Protein AF-A0ABD0RR21-F1 (afdb_monomer_lite)

InterPro domains:
  IPR001717 Anion exchange protein [PR00165] (53-60)
  IPR001717 Anion exchange protein [PR00165] (102-112)
  IPR001717 Anion exchange protein [PR00165] (115-124)
  IPR003020 Bicarbonate transporter, eukaryotic [PR01231] (30-42)
  IPR003020 Bicarbonate transporter, eukaryotic [PR01231] (51-63)
  IPR003020 Bicarbonate transporter, eukaryotic [PTHR11453] (2-132)
  IPR011531 Bicarbonate transporter-like, transmembrane domain [PF00955] (2-72)
  IPR011531 Bicarbonate transporter-like, transmembrane domain [PF00955] (96-132)
  IPR018241 Anion exchange, conserved site [PS00220] (46-60)

Organism: Cirrhinus mrigala (NCBI:txid683832)

Sequence (133 aa):
SNEIEFLTGRAWIGIWLVIIVVLTVAFEGSFLVRFVSRFTQEIFSFLISLIFIYETFFKLGKIFMDHPLRGCYGREENDTALPTPTSDGRPPDATQTLNQPNTALLSLVLTAGTFFIAFYLRKFKNSPFFPGR

pLDDT: mean 79.71, std 18.42, range [40.41, 97.31]

Structure (mmCIF, N/CA/C/O backbone):
data_AF-A0ABD0RR21-F1
#
_entry.id   AF-A0ABD0RR21-F1
#
loop_
_atom_site.group_PDB
_atom_site.id
_atom_site.type_symbol
_atom_site.label_atom_id
_atom_site.label_alt_id
_atom_site.label_comp_id
_atom_site.label_asym_id
_atom_site.label_entity_id
_atom_site.label_seq_id
_atom_site.pdbx_PDB_ins_code
_atom_site.Cartn_x
_atom_site.Cartn_y
_atom_site.Cartn_z
_atom_site.occupancy
_atom_site.B_iso_or_equiv
_atom_site.auth_seq_id
_atom_site.auth_comp_id
_atom_site.auth_asym_id
_atom_site.auth_atom_id
_atom_site.pdbx_PDB_model_num
ATOM 1 N N . SER A 1 1 ? 20.927 -26.036 18.174 1.00 47.53 1 SER A N 1
ATOM 2 C CA . SER A 1 1 ? 19.706 -25.974 17.347 1.00 47.53 1 SER A CA 1
ATOM 3 C C . SER A 1 1 ? 18.542 -25.775 18.290 1.00 47.53 1 SER A C 1
ATOM 5 O O . SER A 1 1 ? 18.389 -26.573 19.199 1.00 47.53 1 SER A O 1
ATOM 7 N N . ASN A 1 2 ? 17.774 -24.694 18.162 1.00 64.94 2 ASN A N 1
ATOM 8 C CA . ASN A 1 2 ? 16.534 -24.597 18.932 1.00 64.94 2 ASN A CA 1
ATOM 9 C C . ASN A 1 2 ? 15.531 -25.552 18.269 1.00 64.94 2 ASN A C 1
ATOM 11 O O . ASN A 1 2 ? 15.092 -25.285 17.156 1.00 64.94 2 ASN A O 1
ATOM 15 N N . GLU A 1 3 ? 15.233 -26.682 18.909 1.00 75.69 3 GLU A N 1
ATOM 16 C CA . GLU A 1 3 ? 14.371 -27.774 18.409 1.00 75.69 3 GLU A CA 1
ATOM 17 C C . GLU A 1 3 ? 12.872 -27.435 18.452 1.00 75.69 3 GLU A C 1
ATOM 19 O O . GLU A 1 3 ? 12.012 -28.305 18.546 1.00 75.69 3 GLU A O 1
ATOM 24 N N . ILE A 1 4 ? 12.533 -26.149 18.407 1.00 76.12 4 ILE A N 1
ATOM 25 C CA . ILE A 1 4 ? 11.145 -25.715 18.339 1.00 76.12 4 ILE A CA 1
ATOM 26 C C . ILE A 1 4 ? 10.699 -25.740 16.882 1.00 76.12 4 ILE A C 1
ATOM 28 O O . ILE A 1 4 ? 11.151 -24.957 16.046 1.00 76.12 4 ILE A O 1
ATOM 32 N N . GLU A 1 5 ? 9.800 -26.665 16.571 1.00 86.31 5 GLU A N 1
ATOM 33 C CA . GLU A 1 5 ? 9.177 -26.745 15.259 1.00 86.31 5 GLU A CA 1
ATOM 34 C C . GLU A 1 5 ? 8.501 -25.414 14.910 1.00 86.31 5 GLU A C 1
ATOM 36 O O . GLU A 1 5 ? 7.763 -24.838 15.713 1.00 86.31 5 GLU A O 1
ATOM 41 N N . PHE A 1 6 ? 8.714 -24.930 13.685 1.00 88.50 6 PHE A N 1
ATOM 42 C CA . PHE A 1 6 ? 8.129 -23.676 13.200 1.00 88.50 6 PHE A CA 1
ATOM 43 C C . PHE A 1 6 ? 6.600 -23.637 13.349 1.00 88.50 6 PHE A C 1
ATOM 45 O O . PHE A 1 6 ? 6.021 -22.590 13.646 1.00 88.50 6 PHE A O 1
ATOM 52 N N . LEU A 1 7 ? 5.949 -24.791 13.171 1.00 88.56 7 LEU A N 1
ATOM 53 C CA . LEU A 1 7 ? 4.504 -24.935 13.309 1.00 88.56 7 LEU A CA 1
ATOM 54 C C . LEU A 1 7 ? 4.060 -24.763 14.770 1.00 88.56 7 LEU A C 1
ATOM 56 O O . LEU A 1 7 ? 3.156 -23.975 15.048 1.00 88.56 7 LEU A O 1
ATOM 60 N N . THR A 1 8 ? 4.766 -25.411 15.698 1.00 91.44 8 THR A N 1
ATOM 61 C CA . THR A 1 8 ? 4.574 -25.271 17.148 1.00 91.44 8 THR A CA 1
ATOM 62 C C . THR A 1 8 ? 4.845 -23.837 17.611 1.00 91.44 8 THR A C 1
ATOM 64 O O . THR A 1 8 ? 4.062 -23.278 18.377 1.00 91.44 8 THR A O 1
ATOM 67 N N . GLY A 1 9 ? 5.876 -23.178 17.072 1.00 90.75 9 GLY A N 1
ATOM 68 C CA . GLY A 1 9 ? 6.159 -21.763 17.328 1.00 90.75 9 GLY A CA 1
ATOM 69 C C . GLY A 1 9 ? 5.023 -20.834 16.885 1.00 90.75 9 GLY A C 1
ATOM 70 O O . GLY A 1 9 ? 4.603 -19.966 17.650 1.00 90.75 9 GLY A O 1
ATOM 71 N N . ARG A 1 10 ? 4.463 -21.041 15.684 1.00 93.75 10 ARG A N 1
ATOM 72 C CA . ARG A 1 10 ? 3.291 -20.283 15.204 1.00 93.75 10 ARG A CA 1
ATOM 73 C C . ARG A 1 10 ? 2.065 -20.490 16.088 1.00 93.75 10 ARG A C 1
ATOM 75 O O . ARG A 1 10 ? 1.393 -19.512 16.409 1.00 93.75 10 ARG A O 1
ATOM 82 N N . ALA A 1 11 ? 1.786 -21.732 16.482 1.00 93.56 11 ALA A N 1
ATOM 83 C CA . ALA A 1 11 ? 0.668 -22.048 17.367 1.00 93.56 11 ALA A CA 1
ATOM 84 C C . ALA A 1 11 ? 0.823 -21.346 18.723 1.00 93.56 11 ALA A C 1
ATOM 86 O O . ALA A 1 11 ? -0.117 -20.718 19.204 1.00 93.56 11 ALA A O 1
ATOM 87 N N . TRP A 1 12 ? 2.029 -21.368 19.292 1.00 95.25 12 TRP A N 1
ATOM 88 C CA . TRP A 1 12 ? 2.331 -20.701 20.555 1.00 95.25 12 TRP A CA 1
ATOM 89 C C . TRP A 1 12 ? 2.143 -19.180 20.479 1.00 95.25 12 TRP A C 1
ATOM 91 O O . TRP A 1 12 ? 1.466 -18.601 21.327 1.00 95.25 12 TRP A O 1
ATOM 101 N N . ILE A 1 13 ? 2.664 -18.532 19.430 1.00 95.50 13 ILE A N 1
ATOM 102 C CA . ILE A 1 13 ? 2.463 -17.092 19.186 1.00 95.50 13 ILE A CA 1
ATOM 103 C C . ILE A 1 13 ? 0.970 -16.780 19.029 1.00 95.50 13 ILE A C 1
ATOM 105 O O . ILE A 1 13 ? 0.480 -15.810 19.603 1.00 95.50 13 ILE A O 1
ATOM 109 N N . GLY A 1 14 ? 0.231 -17.624 18.305 1.00 96.50 14 GLY A N 1
ATOM 110 C CA . GLY A 1 14 ? -1.215 -17.493 18.141 1.00 96.50 14 GLY A CA 1
ATOM 111 C C . GLY A 1 14 ? -1.976 -17.550 19.467 1.00 96.50 14 GLY A C 1
ATOM 112 O O . GLY A 1 14 ? -2.815 -16.688 19.717 1.00 96.50 14 GLY A O 1
ATOM 113 N N . ILE A 1 15 ? -1.650 -18.506 20.343 1.00 96.81 15 ILE A N 1
ATOM 114 C CA . ILE A 1 15 ? -2.268 -18.636 21.674 1.00 96.81 15 ILE A CA 1
ATOM 115 C C . ILE A 1 15 ? -2.056 -17.356 22.493 1.00 96.81 15 ILE A C 1
ATOM 117 O O . ILE A 1 15 ? -3.013 -16.813 23.047 1.00 96.81 15 ILE A O 1
ATOM 121 N N . TRP A 1 16 ? -0.834 -16.820 22.515 1.00 97.12 16 TRP A N 1
ATOM 122 C CA . TRP A 1 16 ? -0.541 -15.567 23.217 1.00 97.12 16 TRP A CA 1
ATOM 123 C C . TRP A 1 16 ? -1.257 -14.354 22.612 1.00 97.12 16 TRP A C 1
ATOM 125 O O . TRP A 1 16 ? -1.767 -13.525 23.365 1.00 97.12 16 TRP A O 1
ATOM 135 N N . LEU A 1 17 ? -1.361 -14.259 21.281 1.00 97.12 17 LEU A N 1
ATOM 136 C CA . LEU A 1 17 ? -2.121 -13.189 20.623 1.00 97.12 17 LEU A CA 1
ATOM 137 C C . LEU A 1 17 ? -3.599 -13.210 21.035 1.00 97.12 17 LEU A C 1
ATOM 139 O O . LEU A 1 17 ? -4.154 -12.156 21.335 1.00 97.12 17 LEU A O 1
ATOM 143 N N . VAL A 1 18 ? -4.226 -14.389 21.112 1.00 97.00 18 VAL A N 1
ATOM 144 C CA . VAL A 1 18 ? -5.623 -14.524 21.565 1.00 97.00 18 VAL A CA 1
ATOM 145 C C . VAL A 1 18 ? -5.764 -14.073 23.019 1.00 97.00 18 VAL A C 1
ATOM 147 O O . VAL A 1 18 ? -6.652 -13.275 23.312 1.00 97.00 18 VAL A O 1
ATOM 150 N N . ILE A 1 19 ? -4.878 -14.515 23.918 1.00 97.31 19 ILE A N 1
ATOM 151 C CA . ILE A 1 19 ? -4.911 -14.113 25.335 1.00 97.31 19 ILE A CA 1
ATOM 152 C C . ILE A 1 19 ? -4.820 -12.585 25.473 1.00 97.31 19 ILE A C 1
ATOM 154 O O . ILE A 1 19 ? -5.634 -11.983 26.172 1.00 97.31 19 ILE A O 1
ATOM 158 N N . ILE A 1 20 ? -3.877 -11.943 24.774 1.00 95.62 20 ILE A N 1
ATOM 159 C CA . ILE A 1 20 ? -3.684 -10.484 24.823 1.00 95.62 20 ILE A CA 1
ATOM 160 C C . ILE A 1 20 ? -4.897 -9.738 24.249 1.00 95.62 20 ILE A C 1
ATOM 162 O O . ILE A 1 20 ? -5.311 -8.720 24.810 1.00 95.62 20 ILE A O 1
ATOM 166 N N . VAL A 1 21 ? -5.493 -10.233 23.160 1.00 95.69 21 VAL A N 1
ATOM 167 C CA . VAL A 1 21 ? -6.695 -9.633 22.560 1.00 95.69 21 VAL A CA 1
ATOM 168 C C . VAL A 1 21 ? -7.889 -9.746 23.506 1.00 95.69 21 VAL A C 1
ATOM 170 O O . VAL A 1 21 ? -8.546 -8.739 23.758 1.00 95.69 21 VAL A O 1
ATOM 173 N N . VAL A 1 22 ? -8.145 -10.927 24.079 1.00 96.31 22 VAL A N 1
ATOM 174 C CA . VAL A 1 22 ? -9.245 -11.141 25.037 1.00 96.31 22 VAL A CA 1
ATOM 175 C C . VAL A 1 22 ? -9.085 -10.235 26.254 1.00 96.31 22 VAL A C 1
ATOM 177 O O . VAL A 1 22 ? -10.044 -9.588 26.666 1.00 96.31 22 VAL A O 1
ATOM 180 N N . LEU A 1 23 ? -7.868 -10.133 26.789 1.00 94.81 23 LEU A N 1
ATOM 181 C CA . LEU A 1 23 ? -7.559 -9.261 27.916 1.00 94.81 23 LEU A CA 1
ATOM 182 C C . LEU A 1 23 ? -7.809 -7.786 27.570 1.00 94.81 23 LEU A C 1
ATOM 184 O O . LEU A 1 23 ? -8.501 -7.085 28.303 1.00 94.81 23 LEU A O 1
ATOM 188 N N . THR A 1 24 ? -7.304 -7.324 26.425 1.00 93.69 24 THR A N 1
ATOM 189 C CA . THR A 1 24 ? -7.511 -5.945 25.951 1.00 93.69 24 THR A CA 1
ATOM 190 C C . THR A 1 24 ? -8.996 -5.621 25.775 1.00 93.69 24 THR A C 1
ATOM 192 O O . THR A 1 24 ? -9.427 -4.524 26.123 1.00 93.69 24 THR A O 1
ATOM 195 N N . VAL A 1 25 ? -9.790 -6.565 25.263 1.00 94.38 25 VAL A N 1
ATOM 196 C CA .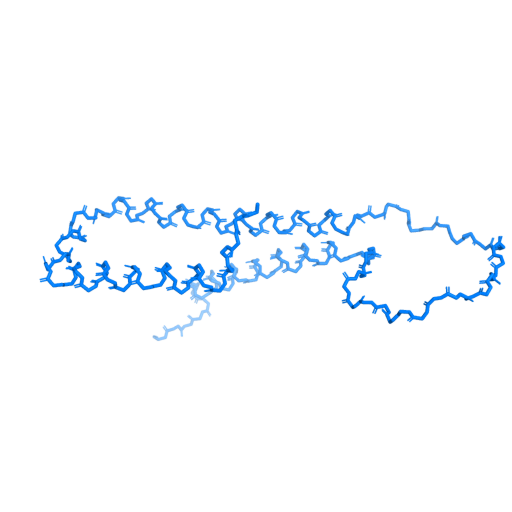 VAL A 1 25 ? -11.242 -6.400 25.101 1.00 94.38 25 VAL A CA 1
ATOM 197 C C . VAL A 1 25 ? -11.951 -6.359 26.458 1.00 94.38 25 VAL A C 1
ATOM 199 O O . VAL A 1 25 ? -12.799 -5.496 26.663 1.00 94.38 25 VAL A O 1
ATOM 202 N N . ALA A 1 26 ? -11.581 -7.234 27.398 1.00 95.00 26 ALA A N 1
ATOM 203 C CA . ALA A 1 26 ? -12.188 -7.295 28.730 1.00 95.00 26 ALA A CA 1
ATOM 204 C C . ALA A 1 26 ? -11.955 -6.020 29.565 1.00 95.00 26 ALA A C 1
ATOM 206 O O . ALA A 1 26 ? -12.810 -5.653 30.365 1.00 95.00 26 ALA A O 1
ATOM 207 N N . PHE A 1 27 ? -10.827 -5.333 29.362 1.00 93.31 27 PHE A N 1
ATOM 208 C CA . PHE A 1 27 ? -10.470 -4.090 30.060 1.00 93.31 27 PHE A CA 1
ATOM 209 C C . PHE A 1 27 ? -10.879 -2.800 29.319 1.00 93.31 27 PHE A C 1
ATOM 211 O O . PHE A 1 27 ? -10.360 -1.732 29.634 1.00 93.31 27 PHE A O 1
ATOM 218 N N . GLU A 1 28 ? -11.764 -2.872 28.318 1.00 91.25 28 GLU A N 1
ATOM 219 C CA . GLU A 1 28 ? -12.156 -1.720 27.483 1.00 91.25 28 GLU A CA 1
ATOM 220 C C . GLU A 1 28 ? -10.965 -0.986 26.826 1.00 91.25 28 GLU A C 1
ATOM 222 O O . GLU A 1 28 ? -10.964 0.234 26.629 1.00 91.25 28 GLU A O 1
ATOM 227 N N . GLY A 1 29 ? -9.936 -1.731 26.410 1.00 87.06 29 GLY A N 1
ATOM 228 C CA . GLY A 1 29 ? -8.710 -1.187 25.816 1.00 87.06 29 GLY A CA 1
ATOM 229 C C . GLY A 1 29 ? -8.923 -0.367 24.535 1.00 87.06 29 GLY A C 1
ATOM 230 O O . GLY A 1 29 ? -8.021 0.342 24.094 1.00 87.06 29 GLY A O 1
ATOM 231 N N . SER A 1 30 ? -10.127 -0.377 23.957 1.00 86.44 30 SER A N 1
ATOM 232 C CA . SER A 1 30 ? -10.530 0.501 22.853 1.00 86.44 30 SER A CA 1
ATOM 233 C C . SER A 1 30 ? -10.399 1.996 23.172 1.00 86.44 30 SER A C 1
ATOM 235 O O . SER A 1 30 ? -10.304 2.803 22.246 1.00 86.44 30 SER A O 1
ATOM 237 N N . PHE A 1 31 ? -10.322 2.390 24.449 1.00 84.75 31 PHE A N 1
ATOM 238 C CA . PHE A 1 31 ? -9.970 3.761 24.824 1.00 84.75 31 PHE A CA 1
ATOM 239 C C . PHE A 1 31 ? -8.592 4.185 24.283 1.00 84.75 31 PHE A C 1
ATOM 241 O O . PHE A 1 31 ? -8.436 5.336 23.879 1.00 84.75 31 PHE A O 1
ATOM 248 N N . LEU A 1 32 ? -7.622 3.266 24.164 1.00 84.31 32 LEU A N 1
ATOM 249 C CA . LEU A 1 32 ? -6.276 3.577 23.663 1.00 84.31 32 LEU A CA 1
ATOM 250 C C . LEU A 1 32 ? -6.291 4.064 22.209 1.00 84.31 32 LEU A C 1
ATOM 252 O O . LEU A 1 32 ? -5.489 4.915 21.827 1.00 84.31 32 LEU A O 1
ATOM 256 N N . VAL A 1 33 ? -7.247 3.582 21.411 1.00 86.19 33 VAL A N 1
ATOM 257 C CA . VAL A 1 33 ? -7.429 4.015 20.018 1.00 86.19 33 VAL A CA 1
ATOM 258 C C . VAL A 1 33 ? -7.775 5.505 19.944 1.00 86.19 33 VAL A C 1
ATOM 260 O O . VAL A 1 33 ? -7.409 6.164 18.976 1.00 86.19 33 VAL A O 1
ATOM 263 N N . ARG A 1 34 ? -8.402 6.081 20.981 1.00 86.44 34 ARG A N 1
ATOM 264 C CA . ARG A 1 34 ? -8.710 7.521 21.027 1.00 86.44 34 ARG A CA 1
ATOM 265 C C . ARG A 1 34 ? -7.464 8.399 21.157 1.00 86.44 34 ARG A C 1
ATOM 267 O O . ARG A 1 34 ? -7.522 9.560 20.768 1.00 86.44 34 ARG A O 1
ATOM 274 N N . PHE A 1 35 ? -6.346 7.866 21.658 1.00 87.50 35 PHE A N 1
ATOM 275 C CA . PHE A 1 35 ? -5.069 8.590 21.698 1.00 87.50 35 PHE A CA 1
ATOM 276 C C . PHE A 1 35 ? -4.326 8.568 20.356 1.00 87.50 35 PHE A C 1
ATOM 278 O O . PHE A 1 35 ? -3.368 9.320 20.172 1.00 87.50 35 PHE A O 1
ATOM 285 N N . VAL A 1 36 ? -4.756 7.736 19.400 1.00 90.50 36 VAL A N 1
ATOM 286 C CA . VAL A 1 36 ? -4.181 7.720 18.054 1.00 90.50 36 VAL A CA 1
ATOM 287 C C . VAL A 1 36 ? -4.661 8.958 17.301 1.00 90.50 36 VAL A C 1
ATOM 289 O O . VAL A 1 36 ? -5.814 9.059 16.887 1.00 90.50 36 VAL A O 1
ATOM 292 N N . SER A 1 37 ? -3.753 9.911 17.112 1.00 93.06 37 SER A N 1
ATOM 293 C CA . SER A 1 37 ? -4.046 11.141 16.379 1.00 93.06 37 SER A CA 1
ATOM 294 C C . SER A 1 37 ? -4.081 10.920 14.861 1.00 93.06 37 SER A C 1
ATOM 296 O O . SER A 1 37 ? -3.451 9.997 14.334 1.00 93.06 37 SER A O 1
ATOM 298 N N . ARG A 1 38 ? -4.758 11.827 14.138 1.00 92.12 38 ARG A N 1
ATOM 299 C CA . ARG A 1 38 ? -4.732 11.872 12.663 1.00 92.12 38 ARG A CA 1
ATOM 300 C C . ARG A 1 38 ? -3.300 11.968 12.125 1.00 92.12 38 ARG A C 1
ATOM 302 O O . ARG A 1 38 ? -2.977 11.304 11.151 1.00 92.12 38 ARG A O 1
ATOM 309 N N . PHE A 1 39 ? -2.433 12.706 12.817 1.00 92.19 39 PHE A N 1
ATOM 310 C CA . PHE A 1 39 ? -1.019 12.822 12.468 1.00 92.19 39 PHE A CA 1
ATOM 311 C C . PHE A 1 39 ? -0.304 11.461 12.487 1.00 92.19 39 PHE A C 1
ATOM 313 O O . PHE A 1 39 ? 0.370 11.092 11.527 1.00 92.19 39 PHE A O 1
ATOM 320 N N . THR A 1 40 ? -0.509 10.661 13.538 1.00 93.56 40 THR A N 1
ATOM 321 C CA . THR A 1 40 ? 0.078 9.314 13.625 1.00 93.56 40 THR A CA 1
ATOM 322 C C . THR A 1 40 ? -0.470 8.382 12.538 1.00 93.56 40 THR A C 1
ATOM 324 O O . THR A 1 40 ? 0.282 7.581 11.988 1.00 93.56 40 THR A O 1
ATOM 327 N N . GLN A 1 41 ? -1.756 8.492 12.189 1.00 94.06 41 GLN A N 1
ATOM 328 C CA . GLN A 1 41 ? -2.372 7.698 11.116 1.00 94.06 41 GLN A CA 1
ATOM 329 C C . GLN A 1 41 ? -1.814 8.054 9.734 1.00 94.06 41 GLN A C 1
ATOM 331 O O . GLN A 1 41 ? -1.525 7.165 8.931 1.00 94.06 41 GLN A O 1
ATOM 336 N N . GLU A 1 42 ? -1.629 9.344 9.461 1.00 95.75 42 GLU A N 1
ATOM 337 C CA . GLU A 1 42 ? -1.025 9.833 8.221 1.00 95.75 42 GLU A CA 1
ATOM 338 C C . GLU A 1 42 ? 0.414 9.323 8.080 1.00 95.75 42 GLU A C 1
ATOM 340 O O . GLU A 1 42 ? 0.760 8.757 7.044 1.00 95.75 42 GLU A O 1
ATOM 345 N N . ILE A 1 43 ? 1.220 9.388 9.145 1.00 96.12 43 ILE A N 1
ATOM 346 C CA . ILE A 1 43 ? 2.581 8.832 9.143 1.00 96.12 43 ILE A CA 1
ATOM 347 C C . ILE A 1 43 ? 2.559 7.315 8.952 1.00 96.12 43 ILE A C 1
ATOM 349 O O . ILE A 1 43 ? 3.299 6.792 8.124 1.00 96.12 43 ILE A O 1
ATOM 353 N N . PHE A 1 44 ? 1.710 6.591 9.683 1.00 96.19 44 PHE A N 1
ATOM 354 C CA . PHE A 1 44 ? 1.638 5.134 9.582 1.00 96.19 44 PHE A CA 1
ATOM 355 C C . PHE A 1 44 ? 1.243 4.681 8.171 1.00 96.19 44 PHE A C 1
ATOM 357 O O . PHE A 1 44 ? 1.897 3.818 7.588 1.00 96.19 44 PHE A O 1
ATOM 364 N N . SER A 1 45 ? 0.215 5.302 7.589 1.00 94.94 45 SER A N 1
ATOM 365 C CA . SER A 1 45 ? -0.217 4.999 6.221 1.00 94.94 45 SER A CA 1
ATOM 366 C C . SER A 1 45 ? 0.855 5.343 5.182 1.00 94.94 45 SER A C 1
ATOM 368 O O . SER A 1 45 ? 1.060 4.572 4.239 1.00 94.94 45 SER A O 1
ATOM 370 N N . PHE A 1 46 ? 1.599 6.434 5.379 1.00 96.25 46 PHE A N 1
ATOM 371 C CA . PHE A 1 46 ? 2.747 6.779 4.546 1.00 96.25 46 PHE A CA 1
ATOM 372 C C . PHE A 1 46 ? 3.872 5.741 4.658 1.00 96.25 46 PHE A C 1
ATOM 374 O O . PHE A 1 46 ? 4.381 5.296 3.633 1.00 96.25 46 PHE A O 1
ATOM 381 N N . LEU A 1 47 ? 4.219 5.293 5.869 1.00 96.94 47 LEU A N 1
ATOM 382 C CA . LEU A 1 47 ? 5.262 4.288 6.099 1.00 96.94 47 LEU A CA 1
ATOM 383 C C . LEU A 1 47 ? 4.931 2.948 5.437 1.00 96.94 47 LEU A C 1
ATOM 385 O O . LEU A 1 47 ? 5.775 2.392 4.739 1.00 96.94 47 LEU A O 1
ATOM 389 N N . ILE A 1 48 ? 3.704 2.446 5.602 1.00 96.69 48 ILE A N 1
ATOM 390 C CA . ILE A 1 48 ? 3.279 1.200 4.949 1.00 96.69 48 ILE A CA 1
ATOM 391 C C . ILE A 1 48 ? 3.310 1.350 3.424 1.00 96.69 48 ILE A C 1
ATOM 393 O O . ILE A 1 48 ? 3.815 0.468 2.731 1.00 96.69 48 ILE A O 1
ATOM 397 N N . SER A 1 49 ? 2.835 2.482 2.897 1.00 97.00 49 SER A N 1
ATOM 398 C CA . SER A 1 49 ? 2.893 2.765 1.457 1.00 97.00 49 SER A CA 1
ATOM 399 C C . SER A 1 49 ? 4.336 2.806 0.945 1.00 97.00 49 SER A C 1
ATOM 401 O O . SER A 1 49 ? 4.632 2.257 -0.114 1.00 97.00 49 SER A O 1
ATOM 403 N N . LEU A 1 50 ? 5.251 3.407 1.709 1.00 96.38 50 LEU A N 1
ATOM 404 C CA . LEU A 1 50 ? 6.670 3.479 1.377 1.00 96.38 50 LEU A CA 1
ATOM 405 C C . LEU A 1 50 ? 7.321 2.090 1.365 1.00 96.38 50 LEU A C 1
ATOM 407 O O . LEU A 1 50 ? 8.031 1.766 0.414 1.00 96.38 50 LEU A O 1
ATOM 411 N N . ILE A 1 51 ? 7.042 1.256 2.373 1.00 97.00 51 ILE A N 1
ATOM 412 C CA . ILE A 1 51 ? 7.515 -0.136 2.435 1.00 97.00 51 ILE A CA 1
ATOM 413 C C . ILE A 1 51 ? 7.005 -0.924 1.227 1.00 97.00 51 ILE A C 1
ATOM 415 O O . ILE A 1 51 ? 7.785 -1.618 0.583 1.00 97.00 51 ILE A O 1
ATOM 419 N N . PHE A 1 52 ? 5.727 -0.785 0.878 1.00 95.25 52 PHE A N 1
ATOM 420 C CA . PHE A 1 52 ? 5.136 -1.493 -0.257 1.00 95.25 52 PHE A CA 1
ATOM 421 C C . PHE A 1 52 ? 5.780 -1.100 -1.596 1.00 95.25 52 PHE A C 1
ATOM 423 O O . PHE A 1 52 ? 6.112 -1.959 -2.420 1.00 95.25 52 PHE A O 1
ATOM 430 N N . ILE A 1 53 ? 6.003 0.202 -1.807 1.00 95.00 53 ILE A N 1
ATOM 431 C CA . ILE A 1 53 ? 6.700 0.709 -2.995 1.00 95.00 53 ILE A CA 1
ATOM 432 C C . ILE A 1 53 ? 8.136 0.167 -3.028 1.00 95.00 53 ILE A C 1
ATOM 434 O O . ILE A 1 53 ? 8.562 -0.367 -4.053 1.00 95.00 53 ILE A O 1
ATOM 438 N N . TYR A 1 54 ? 8.861 0.244 -1.909 1.00 96.44 54 TYR A N 1
ATOM 439 C CA . TYR A 1 54 ? 10.220 -0.285 -1.792 1.00 96.44 54 TYR A CA 1
ATOM 440 C C . TYR A 1 54 ? 10.285 -1.785 -2.099 1.00 96.44 54 TYR A C 1
ATOM 442 O O . TYR A 1 54 ? 11.114 -2.206 -2.900 1.00 96.44 54 TYR A O 1
ATOM 450 N N . GLU A 1 55 ? 9.394 -2.592 -1.521 1.00 95.69 55 GLU A N 1
ATOM 451 C CA . GLU A 1 55 ? 9.349 -4.039 -1.742 1.00 95.69 55 GLU A CA 1
ATOM 452 C C . GLU A 1 55 ? 9.108 -4.376 -3.219 1.00 95.69 55 GLU A C 1
ATOM 454 O O . GLU A 1 55 ? 9.730 -5.293 -3.759 1.00 95.69 55 GLU A O 1
ATOM 459 N N . THR A 1 56 ? 8.249 -3.611 -3.897 1.00 93.38 56 THR A N 1
ATOM 460 C CA . THR A 1 56 ? 7.969 -3.787 -5.328 1.00 93.38 56 THR A CA 1
ATOM 461 C C . THR A 1 56 ? 9.219 -3.533 -6.170 1.00 93.38 56 THR A C 1
ATOM 463 O O . THR A 1 56 ? 9.577 -4.363 -7.007 1.00 93.38 56 THR A O 1
ATOM 466 N N . PHE A 1 57 ? 9.932 -2.432 -5.916 1.00 93.56 57 PHE A N 1
ATOM 467 C CA . PHE A 1 57 ? 11.197 -2.149 -6.598 1.00 93.56 57 PHE A CA 1
ATOM 468 C C .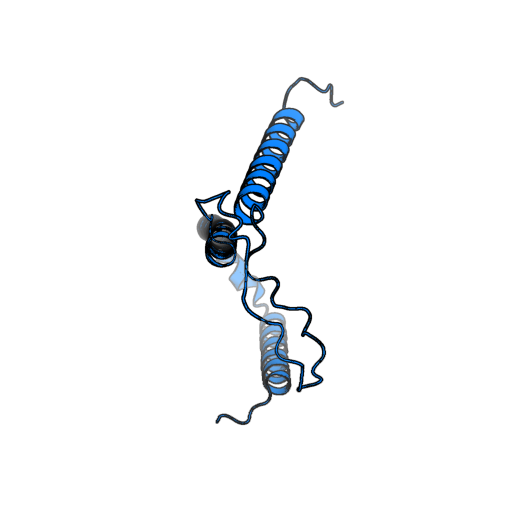 PHE A 1 57 ? 12.297 -3.146 -6.227 1.00 93.56 57 PHE A C 1
ATOM 470 O O . PHE A 1 57 ? 13.067 -3.535 -7.098 1.00 93.56 57 PHE A O 1
ATOM 477 N N . PHE A 1 58 ? 12.360 -3.610 -4.978 1.00 93.88 58 PHE A N 1
ATOM 478 C CA . PHE A 1 58 ? 13.319 -4.626 -4.544 1.00 93.88 58 PHE A CA 1
ATOM 479 C C . PHE A 1 58 ? 13.094 -5.956 -5.272 1.00 93.88 58 PHE A C 1
ATOM 481 O O . PHE A 1 58 ? 14.043 -6.541 -5.788 1.00 93.88 58 PHE A O 1
ATOM 488 N N . LYS A 1 59 ? 11.840 -6.410 -5.388 1.00 91.12 59 LYS A N 1
ATOM 489 C CA . LYS A 1 59 ? 11.476 -7.594 -6.184 1.00 91.12 59 LYS A CA 1
ATOM 490 C C . LYS A 1 59 ? 11.823 -7.409 -7.661 1.00 91.12 59 LYS A C 1
ATOM 492 O O . LYS A 1 59 ? 12.361 -8.332 -8.268 1.00 91.12 59 LYS A O 1
ATOM 497 N N . LEU A 1 60 ? 11.578 -6.218 -8.215 1.00 91.56 60 LEU A N 1
ATOM 498 C CA . LEU A 1 60 ? 11.961 -5.889 -9.589 1.00 91.56 60 LEU A CA 1
ATOM 499 C C . LEU A 1 60 ? 13.493 -5.872 -9.775 1.00 91.56 60 LEU A C 1
ATOM 501 O O . LEU A 1 60 ? 14.006 -6.349 -10.777 1.00 91.56 60 LEU A O 1
ATOM 505 N N . GLY A 1 61 ? 14.258 -5.385 -8.802 1.00 89.69 61 GLY A N 1
ATOM 506 C CA . GLY A 1 61 ? 15.720 -5.484 -8.824 1.00 89.69 61 GLY A CA 1
ATOM 507 C C . GLY A 1 61 ? 16.196 -6.935 -8.745 1.00 89.69 61 GLY A C 1
ATOM 508 O O . GLY A 1 61 ? 17.109 -7.333 -9.466 1.00 89.69 61 GLY A O 1
ATOM 509 N N . LYS A 1 62 ? 15.534 -7.754 -7.923 1.00 89.00 62 LYS A N 1
ATOM 510 C CA . LYS A 1 62 ? 15.857 -9.174 -7.763 1.00 89.00 62 LYS A CA 1
ATOM 511 C C . LYS A 1 62 ? 15.672 -9.958 -9.063 1.00 89.00 62 LYS A C 1
ATOM 513 O O . LYS A 1 62 ? 16.590 -10.666 -9.453 1.00 89.00 62 LYS A O 1
ATOM 518 N N . ILE A 1 63 ? 14.576 -9.740 -9.799 1.00 88.00 63 ILE A N 1
ATOM 519 C CA . ILE A 1 63 ? 14.371 -10.376 -11.117 1.00 88.00 63 ILE A CA 1
ATOM 520 C C . ILE A 1 63 ? 15.438 -9.952 -12.143 1.00 88.00 63 ILE A C 1
ATOM 522 O O . ILE A 1 63 ? 15.824 -10.760 -12.983 1.00 88.00 63 ILE A O 1
ATOM 526 N N . PHE A 1 64 ? 15.973 -8.727 -12.058 1.00 85.81 64 PHE A N 1
ATOM 527 C CA . PHE A 1 64 ? 17.105 -8.295 -12.893 1.00 85.81 64 PHE A CA 1
ATOM 528 C C . PHE A 1 64 ? 18.413 -9.013 -12.544 1.00 85.81 64 PHE A C 1
ATOM 530 O O . PHE A 1 64 ? 19.231 -9.238 -13.434 1.00 85.81 64 PHE A O 1
ATOM 537 N N . MET A 1 65 ? 18.620 -9.367 -11.272 1.00 84.50 65 MET A N 1
ATOM 538 C CA . MET A 1 65 ? 19.781 -10.158 -10.853 1.00 84.50 65 MET A CA 1
ATOM 539 C C . MET A 1 65 ? 19.619 -11.641 -11.200 1.00 84.50 65 MET A C 1
ATOM 541 O O . MET A 1 65 ? 20.573 -12.257 -11.668 1.00 84.50 65 MET A O 1
ATOM 545 N N . ASP A 1 66 ? 18.417 -12.192 -11.020 1.00 85.12 66 ASP A N 1
ATOM 546 C CA . ASP A 1 66 ? 18.099 -13.592 -11.326 1.00 85.12 66 ASP A CA 1
ATOM 547 C C . ASP A 1 66 ? 18.107 -13.859 -12.849 1.00 85.12 66 ASP A C 1
ATOM 549 O O . ASP A 1 66 ? 18.473 -14.947 -13.302 1.00 85.12 66 ASP A O 1
ATOM 553 N N . HIS A 1 67 ? 17.760 -12.851 -13.658 1.00 82.88 67 HIS A N 1
ATOM 554 C CA . HIS A 1 67 ? 17.803 -12.887 -15.123 1.00 82.88 67 HIS A CA 1
ATOM 555 C C . HIS A 1 67 ? 18.670 -11.743 -15.676 1.00 82.88 67 HIS A C 1
ATOM 557 O O . HIS A 1 67 ? 18.129 -10.748 -16.176 1.00 82.88 67 HIS A O 1
ATOM 563 N N . PRO A 1 68 ? 20.013 -11.862 -15.622 1.00 77.69 68 PRO A N 1
ATOM 564 C CA . PRO A 1 68 ? 20.897 -10.801 -16.076 1.00 77.69 68 PRO A CA 1
ATOM 565 C C . PRO A 1 68 ? 20.731 -10.559 -17.578 1.00 77.69 68 PRO A C 1
ATOM 567 O O . PRO A 1 68 ? 20.622 -11.491 -18.382 1.00 77.69 68 PRO A O 1
ATOM 570 N N . LEU A 1 69 ? 20.749 -9.285 -17.967 1.00 72.12 69 LEU A N 1
ATOM 571 C CA . LEU A 1 69 ? 20.728 -8.883 -19.369 1.00 72.12 69 LEU A CA 1
ATOM 572 C C . LEU A 1 69 ? 22.045 -9.310 -20.029 1.00 72.12 69 LEU A C 1
ATOM 574 O O . LEU A 1 69 ? 23.084 -8.681 -19.838 1.00 72.12 69 LEU A O 1
ATOM 578 N N . ARG A 1 70 ? 22.021 -10.402 -20.796 1.00 66.88 70 ARG A N 1
ATOM 579 C CA . ARG A 1 70 ? 23.175 -10.821 -21.599 1.00 66.88 70 ARG A CA 1
ATOM 580 C C . ARG A 1 70 ? 23.292 -9.899 -22.815 1.00 66.88 70 ARG A C 1
ATOM 582 O O . ARG A 1 70 ? 22.401 -9.875 -23.656 1.00 66.88 70 ARG A O 1
ATOM 589 N N . GLY A 1 71 ? 24.391 -9.149 -22.901 1.00 60.66 71 GLY A N 1
ATOM 590 C CA . GLY A 1 71 ? 24.649 -8.172 -23.969 1.00 60.66 71 GLY A CA 1
ATOM 591 C C . GLY A 1 71 ? 25.052 -8.760 -25.329 1.00 60.66 71 GLY A C 1
ATOM 592 O O . GLY A 1 71 ? 25.153 -8.010 -26.293 1.00 60.66 71 GLY A O 1
ATOM 593 N N . CYS A 1 72 ? 25.258 -10.077 -25.438 1.00 54.38 72 CYS A N 1
ATOM 594 C CA . CYS A 1 72 ? 25.647 -10.724 -26.692 1.00 54.38 72 CYS A CA 1
ATOM 595 C C . CYS A 1 72 ? 24.538 -11.655 -27.187 1.00 54.38 72 CYS A C 1
ATOM 597 O O . CYS A 1 72 ? 24.439 -12.804 -26.759 1.00 54.38 72 CYS A O 1
ATOM 599 N N . TYR A 1 73 ? 23.726 -11.170 -28.123 1.00 61.97 73 TYR A N 1
ATOM 600 C CA . TYR A 1 73 ? 22.905 -12.021 -28.981 1.00 61.97 73 TYR A CA 1
ATOM 601 C C . TYR A 1 73 ? 23.772 -12.435 -30.181 1.00 61.97 73 TYR A C 1
ATOM 603 O O . TYR A 1 73 ? 23.717 -11.816 -31.238 1.00 61.97 73 TYR A O 1
ATOM 611 N N . GLY A 1 74 ? 24.668 -13.408 -29.979 1.00 48.72 74 GLY A N 1
ATOM 612 C CA . GLY A 1 74 ? 25.470 -13.978 -31.067 1.00 48.72 74 GLY A CA 1
ATOM 613 C C . GLY A 1 74 ? 26.898 -14.377 -30.696 1.00 48.72 74 GLY A C 1
ATOM 614 O O . GLY A 1 74 ? 27.817 -13.570 -30.776 1.00 48.72 74 GLY A O 1
ATOM 615 N N . ARG A 1 75 ? 27.090 -15.662 -30.398 1.00 40.94 75 ARG A N 1
ATOM 616 C CA . ARG A 1 75 ? 27.866 -16.558 -31.265 1.00 40.94 75 ARG A CA 1
ATOM 617 C C . ARG A 1 75 ? 27.360 -17.972 -31.009 1.00 40.94 75 ARG A C 1
ATOM 619 O O . ARG A 1 75 ? 27.584 -18.522 -29.937 1.00 40.94 75 ARG A O 1
ATOM 626 N N . GLU A 1 76 ? 26.625 -18.515 -31.975 1.00 56.38 76 GLU A N 1
ATOM 627 C CA . GLU A 1 76 ? 26.565 -19.964 -32.149 1.00 56.38 76 GLU A CA 1
ATOM 628 C C . GLU A 1 76 ? 28.010 -20.422 -32.356 1.00 56.38 76 GLU A C 1
ATOM 630 O O . GLU A 1 76 ? 28.615 -20.172 -33.401 1.00 56.38 76 GLU A O 1
ATOM 635 N N . GLU A 1 77 ? 28.615 -20.993 -31.321 1.00 48.78 77 GLU A N 1
ATOM 636 C CA . GLU A 1 77 ? 29.795 -21.823 -31.503 1.00 48.78 77 GLU A CA 1
ATOM 637 C C . GLU A 1 77 ? 29.269 -23.166 -32.011 1.00 48.78 77 GLU A C 1
ATOM 639 O O . GLU A 1 77 ? 28.866 -24.039 -31.244 1.00 48.78 77 GLU A O 1
ATOM 644 N N . ASN A 1 78 ? 29.157 -23.266 -33.337 1.00 57.41 78 ASN A N 1
ATOM 645 C CA . ASN A 1 78 ? 29.135 -24.565 -33.983 1.00 57.41 78 ASN A CA 1
ATOM 646 C C . ASN A 1 78 ? 30.431 -25.298 -33.609 1.00 57.41 78 ASN A C 1
ATOM 648 O O . ASN A 1 78 ? 31.521 -24.737 -33.716 1.00 57.41 78 ASN A O 1
ATOM 652 N N . ASP A 1 79 ?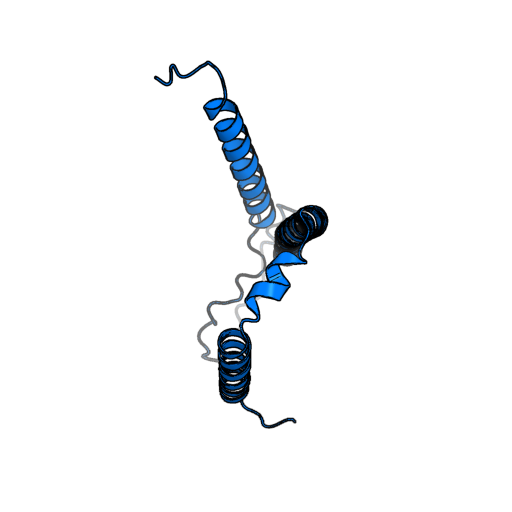 30.239 -26.560 -33.239 1.00 49.62 79 ASP A N 1
ATOM 653 C CA . ASP A 1 79 ? 31.189 -27.669 -33.228 1.00 49.62 79 ASP A CA 1
ATOM 654 C C . ASP A 1 79 ? 31.940 -28.036 -31.930 1.00 49.62 79 ASP A C 1
ATOM 656 O O . ASP A 1 79 ? 32.941 -27.460 -31.512 1.00 49.62 79 ASP A O 1
ATOM 660 N N . THR A 1 80 ? 31.539 -29.228 -31.462 1.00 50.97 80 THR A N 1
ATOM 661 C CA . THR A 1 80 ? 32.320 -30.282 -30.789 1.00 50.97 80 THR A CA 1
ATOM 662 C C . THR A 1 80 ? 32.643 -30.149 -29.298 1.00 50.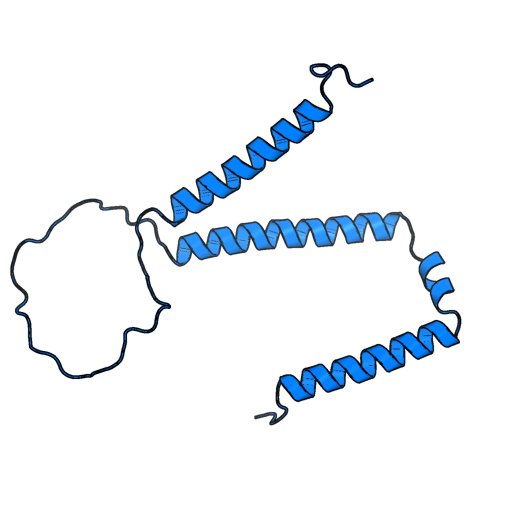97 80 THR A C 1
ATOM 664 O O . THR A 1 80 ? 33.785 -29.973 -28.891 1.00 50.97 80 THR A O 1
ATOM 667 N N . ALA A 1 81 ? 31.660 -30.504 -28.467 1.00 47.78 81 ALA A N 1
ATOM 668 C CA . ALA A 1 81 ? 31.928 -31.324 -27.286 1.00 47.78 81 ALA A CA 1
ATOM 669 C C . ALA A 1 81 ? 30.966 -32.524 -27.277 1.00 47.78 81 ALA A C 1
ATOM 671 O O . ALA A 1 81 ? 29.760 -32.391 -27.098 1.00 47.78 81 ALA A O 1
ATOM 672 N N . LEU A 1 82 ? 31.548 -33.684 -27.570 1.00 42.56 82 LEU A N 1
ATOM 673 C CA . LEU A 1 82 ? 31.024 -35.047 -27.491 1.00 42.56 82 LEU A CA 1
ATOM 674 C C . LEU A 1 82 ? 29.907 -35.250 -26.433 1.00 42.56 82 LEU A C 1
ATOM 676 O O . LEU A 1 82 ? 30.105 -34.858 -25.282 1.00 42.56 82 LEU A O 1
ATOM 680 N N . PRO A 1 83 ? 28.792 -35.944 -26.745 1.00 50.72 83 PRO A N 1
ATOM 681 C CA . PRO A 1 83 ? 27.896 -36.441 -25.710 1.00 50.72 83 PRO A CA 1
ATOM 682 C C . PRO A 1 83 ? 28.581 -37.605 -24.982 1.00 50.72 83 PRO A C 1
ATOM 684 O O . PRO A 1 83 ? 28.622 -38.730 -25.480 1.00 50.72 83 PRO A O 1
ATOM 687 N N . THR A 1 84 ? 29.141 -37.355 -23.800 1.00 40.84 84 THR A N 1
ATOM 688 C CA . THR A 1 84 ? 29.431 -38.435 -22.851 1.00 40.84 84 THR A CA 1
ATOM 689 C C . THR A 1 84 ? 28.109 -38.943 -22.262 1.00 40.84 84 THR A C 1
ATOM 691 O O . THR A 1 84 ? 27.275 -38.136 -21.842 1.00 40.84 84 THR A O 1
ATOM 694 N N . PRO A 1 85 ? 27.874 -40.266 -22.250 1.00 51.31 85 PRO A N 1
ATOM 695 C CA . PRO A 1 85 ? 26.604 -40.837 -21.835 1.00 51.31 85 PRO A CA 1
ATOM 696 C C . PRO A 1 85 ? 26.432 -40.777 -20.309 1.00 51.31 85 PRO A C 1
ATOM 698 O O . PRO A 1 85 ? 27.333 -41.094 -19.538 1.00 51.31 85 PRO A O 1
ATOM 701 N N . THR A 1 86 ? 25.232 -40.345 -19.937 1.00 54.41 86 THR A N 1
ATOM 702 C CA . THR A 1 86 ? 24.446 -40.485 -18.703 1.00 54.41 86 THR A CA 1
ATOM 703 C C . THR A 1 86 ? 24.984 -41.378 -17.574 1.00 54.41 86 THR A C 1
ATOM 705 O O . THR A 1 86 ? 25.237 -42.558 -17.784 1.00 54.41 86 THR A O 1
ATOM 708 N N . SER A 1 87 ? 24.918 -40.878 -16.333 1.00 51.53 87 SER A N 1
ATOM 709 C CA . SER A 1 87 ? 24.333 -41.621 -15.200 1.00 51.53 87 SER A CA 1
ATOM 710 C C . SER A 1 87 ? 24.118 -40.687 -14.008 1.00 51.53 87 SER A C 1
ATOM 712 O O . SER A 1 87 ? 25.058 -40.420 -13.277 1.00 51.53 87 SER A O 1
ATOM 714 N N . ASP A 1 88 ? 22.893 -40.192 -13.827 1.00 40.41 88 ASP A N 1
ATOM 715 C CA . ASP A 1 88 ? 22.233 -40.187 -12.514 1.00 40.41 88 ASP A CA 1
ATOM 716 C C . ASP A 1 88 ? 20.767 -39.772 -12.689 1.00 40.41 88 ASP A C 1
ATOM 718 O O . ASP A 1 88 ? 20.433 -38.648 -13.064 1.00 40.41 88 ASP A O 1
ATOM 722 N N . GLY A 1 89 ? 19.871 -40.739 -12.480 1.00 49.50 89 GLY A N 1
ATOM 723 C CA . GLY A 1 89 ? 18.429 -40.601 -12.652 1.00 49.50 89 GLY A CA 1
ATOM 724 C C . GLY A 1 89 ? 17.785 -39.772 -11.546 1.00 49.50 89 GLY A C 1
ATOM 725 O O . GLY A 1 89 ? 17.148 -40.323 -10.649 1.00 49.50 89 GLY A O 1
ATOM 726 N N . ARG A 1 90 ? 17.900 -38.445 -11.626 1.00 50.50 90 ARG A N 1
ATOM 727 C CA . ARG A 1 90 ? 17.078 -37.522 -10.837 1.00 50.50 90 ARG A CA 1
ATOM 728 C C . ARG A 1 90 ? 16.167 -36.732 -11.778 1.00 50.50 90 ARG A C 1
ATOM 730 O O . ARG A 1 90 ? 16.672 -36.180 -12.754 1.00 50.50 90 ARG A O 1
ATOM 737 N N . PRO A 1 91 ? 14.844 -36.667 -11.533 1.00 46.19 91 PRO A N 1
ATOM 738 C CA . PRO A 1 91 ? 13.999 -35.762 -12.301 1.00 46.19 91 PRO A CA 1
ATOM 739 C C . PRO A 1 91 ? 14.534 -34.335 -12.105 1.00 46.19 91 PRO A C 1
ATOM 741 O O . PRO A 1 91 ? 14.855 -33.977 -10.967 1.00 46.19 91 PRO A O 1
ATOM 744 N N . PRO A 1 92 ? 14.680 -33.527 -13.170 1.00 48.34 92 PRO A N 1
ATOM 745 C CA . PRO A 1 92 ? 15.034 -32.129 -13.010 1.00 48.34 92 PRO A CA 1
ATOM 746 C C . PRO A 1 92 ? 13.919 -31.450 -12.212 1.00 48.34 92 PRO A C 1
ATOM 748 O O . PRO A 1 92 ? 12.771 -31.365 -12.647 1.00 48.34 92 PRO A O 1
ATOM 751 N N . ASP A 1 93 ? 14.279 -31.041 -11.002 1.00 41.47 93 ASP A N 1
ATOM 752 C CA . ASP A 1 93 ? 13.458 -30.269 -10.084 1.00 41.47 93 ASP A CA 1
ATOM 753 C C . ASP A 1 93 ? 12.950 -29.004 -10.799 1.00 41.47 93 ASP A C 1
ATOM 755 O O . ASP A 1 93 ? 13.714 -28.296 -11.461 1.00 41.47 93 ASP A O 1
ATOM 759 N N . ALA A 1 94 ? 11.651 -28.727 -10.707 1.00 51.12 94 ALA A N 1
ATOM 760 C CA . ALA A 1 94 ? 10.946 -27.715 -11.498 1.00 51.12 94 ALA A CA 1
ATOM 761 C C . ALA A 1 94 ? 11.227 -26.259 -11.053 1.00 51.12 94 ALA A C 1
ATOM 763 O O . ALA A 1 94 ? 10.335 -25.414 -11.096 1.00 51.12 94 ALA A O 1
ATOM 764 N N . THR A 1 95 ? 12.441 -25.940 -10.589 1.00 49.41 95 THR A N 1
ATOM 765 C CA . THR A 1 95 ? 12.748 -24.648 -9.943 1.00 49.41 95 THR A CA 1
ATOM 766 C C . THR A 1 95 ? 14.070 -23.981 -10.327 1.00 49.41 95 THR A C 1
ATOM 768 O O . THR A 1 95 ? 14.479 -23.047 -9.645 1.00 49.41 95 THR A O 1
ATOM 771 N N . GLN A 1 96 ? 14.723 -24.335 -11.440 1.00 46.16 96 GLN A N 1
ATOM 772 C CA . GLN A 1 96 ? 15.843 -23.520 -11.948 1.00 46.16 96 GLN A CA 1
ATOM 773 C C . GLN A 1 96 ? 15.848 -23.378 -13.473 1.00 46.16 96 GLN A C 1
ATOM 775 O O . GLN A 1 96 ? 16.753 -23.841 -14.160 1.00 46.16 96 GLN A O 1
ATOM 780 N N . THR A 1 97 ? 14.885 -22.635 -14.022 1.00 50.34 97 THR A N 1
ATOM 781 C CA . THR A 1 97 ? 15.071 -21.986 -15.332 1.00 50.34 97 THR A CA 1
ATOM 782 C C . THR A 1 97 ? 15.910 -20.715 -15.155 1.00 50.34 97 THR A C 1
ATOM 784 O O . THR A 1 97 ? 15.441 -19.593 -15.354 1.00 50.34 97 THR A O 1
ATOM 787 N N . LEU A 1 98 ? 17.156 -20.888 -14.708 1.00 49.50 98 LEU A N 1
ATOM 788 C CA . LEU A 1 98 ? 18.156 -19.827 -14.597 1.00 49.50 98 LEU A CA 1
ATOM 789 C C . LEU A 1 98 ? 18.568 -19.439 -16.027 1.00 49.50 98 LEU A C 1
ATOM 791 O O . LEU A 1 98 ? 18.971 -20.305 -16.802 1.00 49.50 98 LEU A O 1
ATOM 795 N N . ASN A 1 99 ? 18.482 -18.150 -16.376 1.00 55.12 99 ASN A N 1
ATOM 796 C CA . ASN A 1 99 ? 18.809 -17.582 -17.701 1.00 55.12 99 ASN A CA 1
ATOM 797 C C . ASN A 1 99 ? 17.749 -17.684 -18.814 1.00 55.12 99 ASN A C 1
ATOM 799 O O . ASN A 1 99 ? 18.085 -18.012 -19.952 1.00 55.12 99 ASN A O 1
ATOM 803 N N . GLN A 1 100 ? 16.493 -17.315 -18.561 1.00 63.09 100 GLN A N 1
ATOM 804 C CA . GLN A 1 100 ? 15.606 -16.976 -19.679 1.00 63.09 100 GLN A CA 1
ATOM 805 C C . GLN A 1 100 ? 15.922 -15.550 -20.188 1.00 63.09 100 GLN A C 1
ATOM 807 O O . GLN A 1 100 ? 15.755 -14.588 -19.427 1.00 63.09 100 GLN A O 1
ATOM 812 N N . PRO A 1 101 ? 16.435 -15.379 -21.425 1.00 61.50 101 PRO A N 1
ATOM 813 C CA . PRO A 1 101 ? 16.701 -14.053 -21.969 1.00 61.50 101 PRO A CA 1
ATOM 814 C C . PRO A 1 101 ? 15.379 -13.289 -22.117 1.00 61.50 101 PRO A C 1
ATOM 816 O O . PRO A 1 101 ? 14.364 -13.861 -22.505 1.00 61.50 101 PRO A O 1
ATOM 819 N N . ASN A 1 102 ? 15.401 -11.988 -21.815 1.00 79.69 102 ASN A N 1
ATOM 820 C CA . ASN A 1 102 ? 14.289 -11.026 -21.934 1.00 79.69 102 ASN A CA 1
ATOM 821 C C . ASN A 1 102 ? 13.252 -10.995 -20.794 1.00 79.69 102 ASN A C 1
ATOM 823 O O . ASN A 1 102 ? 12.452 -10.057 -20.760 1.00 79.69 102 ASN A O 1
ATOM 827 N N . THR A 1 103 ? 13.286 -11.912 -19.820 1.00 86.06 103 THR A N 1
ATOM 828 C CA . THR A 1 103 ? 12.342 -11.903 -18.679 1.00 86.06 103 THR A CA 1
ATOM 829 C C . THR A 1 103 ? 12.440 -10.622 -17.845 1.00 86.06 103 THR A C 1
ATOM 831 O O . THR A 1 103 ? 11.417 -10.027 -17.508 1.00 86.06 103 THR A O 1
ATOM 834 N N . ALA A 1 104 ? 13.656 -10.134 -17.578 1.00 85.69 104 ALA A N 1
ATOM 835 C CA . ALA A 1 104 ? 13.868 -8.893 -16.830 1.00 85.69 104 ALA A CA 1
ATOM 836 C C . ALA A 1 104 ? 13.235 -7.675 -17.533 1.00 85.69 104 ALA A C 1
ATOM 838 O O . ALA A 1 104 ? 12.465 -6.937 -16.916 1.00 85.69 104 ALA A O 1
ATOM 839 N N . LEU A 1 105 ? 13.465 -7.509 -18.842 1.00 87.75 105 LEU A N 1
ATOM 840 C CA . LEU A 1 105 ? 12.895 -6.397 -19.616 1.00 87.75 105 LEU A CA 1
ATOM 841 C C . LEU A 1 105 ? 11.371 -6.480 -19.709 1.00 87.75 105 LEU A C 1
ATOM 843 O O . LEU A 1 105 ? 10.692 -5.480 -19.490 1.00 87.75 105 LEU A O 1
ATOM 847 N N . LEU A 1 106 ? 10.825 -7.665 -19.989 1.00 90.31 106 LEU A N 1
ATOM 848 C CA . LEU A 1 106 ? 9.380 -7.866 -20.066 1.00 90.31 106 LEU A CA 1
ATOM 849 C C . LEU A 1 106 ? 8.704 -7.591 -18.714 1.00 90.31 106 LEU A C 1
ATOM 851 O O . LEU A 1 106 ? 7.684 -6.906 -18.676 1.00 90.31 106 LEU A O 1
ATOM 855 N N . SER A 1 107 ? 9.295 -8.038 -17.601 1.00 90.81 107 SER A N 1
ATOM 856 C CA . SER A 1 107 ? 8.775 -7.760 -16.254 1.00 90.81 107 SER A CA 1
ATOM 857 C C . SER A 1 107 ? 8.785 -6.265 -15.915 1.00 90.81 107 SER A C 1
ATOM 859 O O . SER A 1 107 ? 7.819 -5.758 -15.339 1.00 90.81 107 SER A O 1
ATOM 861 N N . LEU A 1 108 ? 9.816 -5.530 -16.348 1.00 91.44 108 LEU A N 1
ATOM 862 C CA . LEU A 1 108 ? 9.886 -4.076 -16.206 1.00 91.44 108 LEU A CA 1
ATOM 863 C C . LEU A 1 108 ? 8.801 -3.383 -17.031 1.00 91.44 108 LEU A C 1
ATOM 865 O O . LEU A 1 108 ? 8.070 -2.549 -16.496 1.00 91.44 108 LEU A O 1
ATOM 869 N N . VAL A 1 109 ? 8.667 -3.747 -18.310 1.00 95.06 109 VAL A N 1
ATOM 870 C CA . VAL A 1 109 ? 7.674 -3.159 -19.219 1.00 95.06 109 VAL A CA 1
ATOM 871 C C . VAL A 1 109 ? 6.257 -3.419 -18.717 1.00 95.06 109 VAL A C 1
ATOM 873 O O . VAL A 1 109 ? 5.450 -2.495 -18.690 1.00 95.06 109 VAL A O 1
ATOM 876 N N . LEU A 1 110 ? 5.949 -4.636 -18.266 1.00 92.31 110 LEU A N 1
ATOM 877 C CA . LEU A 1 110 ? 4.630 -4.969 -17.726 1.00 92.31 110 LEU A CA 1
ATOM 878 C C . LEU A 1 110 ? 4.323 -4.221 -16.426 1.00 92.31 110 LEU A C 1
ATOM 880 O O . LEU A 1 110 ? 3.209 -3.718 -16.260 1.00 92.31 110 LEU A O 1
ATOM 884 N N . THR A 1 111 ? 5.302 -4.109 -15.524 1.00 94.00 111 THR A N 1
ATOM 885 C CA . THR A 1 111 ? 5.138 -3.386 -14.253 1.00 94.00 111 THR A CA 1
ATOM 886 C C . THR A 1 111 ? 4.890 -1.898 -14.503 1.00 94.00 111 THR A C 1
ATOM 888 O O . THR A 1 111 ? 3.917 -1.336 -13.995 1.00 94.00 111 THR A O 1
ATOM 891 N N . ALA A 1 112 ? 5.713 -1.263 -15.342 1.00 94.62 112 ALA A N 1
ATOM 892 C CA . ALA A 1 112 ? 5.548 0.141 -15.706 1.00 94.62 112 ALA A CA 1
ATOM 893 C C . ALA A 1 112 ? 4.250 0.374 -16.496 1.00 94.62 112 ALA A C 1
ATOM 895 O O . ALA A 1 112 ? 3.481 1.277 -16.173 1.00 94.62 112 ALA A O 1
ATOM 896 N N . GLY A 1 113 ? 3.965 -0.465 -17.493 1.00 95.25 113 GLY A N 1
ATOM 897 C CA . GLY A 1 113 ? 2.777 -0.364 -18.340 1.00 95.25 113 GLY A CA 1
ATOM 898 C C . GLY A 1 113 ? 1.481 -0.462 -17.542 1.00 95.25 113 GLY A C 1
ATOM 899 O O . GLY A 1 113 ? 0.610 0.394 -17.679 1.00 95.25 113 GLY A O 1
ATOM 900 N N . THR A 1 114 ? 1.375 -1.437 -16.637 1.00 95.56 114 THR A N 1
ATOM 901 C CA . THR A 1 114 ? 0.196 -1.590 -15.769 1.00 95.56 114 THR A CA 1
ATOM 902 C C . THR A 1 114 ? 0.030 -0.392 -14.832 1.00 95.56 114 THR A C 1
ATOM 904 O O . THR A 1 114 ? -1.088 0.096 -14.658 1.00 95.56 114 THR A O 1
ATOM 907 N N . PHE A 1 115 ? 1.129 0.137 -14.276 1.00 94.75 115 PHE A N 1
ATOM 908 C CA . PHE A 1 115 ? 1.102 1.344 -13.445 1.00 94.75 115 PHE A CA 1
ATOM 909 C C . PHE A 1 115 ? 0.587 2.564 -14.218 1.00 94.75 115 PHE A C 1
ATOM 911 O O . PHE A 1 115 ? -0.318 3.252 -13.743 1.00 94.75 115 PHE A O 1
ATOM 918 N N . PHE A 1 116 ? 1.111 2.814 -15.422 1.00 95.00 116 PHE A N 1
ATOM 919 C CA . PHE A 1 116 ? 0.667 3.930 -16.255 1.00 95.00 116 PHE A CA 1
ATOM 920 C C . PHE A 1 116 ? -0.796 3.780 -16.659 1.00 95.00 116 PHE A C 1
ATOM 922 O O . PHE A 1 116 ? -1.565 4.721 -16.473 1.00 95.00 116 PHE A O 1
ATOM 929 N N . ILE A 1 117 ? -1.210 2.605 -17.143 1.00 95.12 117 ILE A N 1
ATOM 930 C CA . ILE A 1 117 ? -2.609 2.342 -17.506 1.00 95.12 117 ILE A CA 1
ATOM 931 C C . ILE A 1 117 ? -3.522 2.615 -16.307 1.00 95.12 117 ILE A C 1
ATOM 933 O O . ILE A 1 117 ? -4.468 3.390 -16.426 1.00 95.12 117 ILE A O 1
ATOM 937 N N . ALA A 1 118 ? -3.219 2.063 -15.130 1.00 94.06 118 ALA A N 1
ATOM 938 C CA . ALA A 1 118 ? -4.008 2.297 -13.923 1.00 94.06 118 ALA A CA 1
ATOM 939 C C . ALA A 1 118 ? -4.039 3.782 -13.511 1.00 94.06 118 ALA A C 1
ATOM 941 O O . ALA A 1 118 ? -5.094 4.302 -13.136 1.00 94.06 118 ALA A O 1
ATOM 942 N N . PHE A 1 119 ? -2.911 4.489 -13.612 1.00 91.75 119 PHE A N 1
ATOM 943 C CA . PHE A 1 119 ? -2.825 5.920 -13.323 1.00 91.75 119 PHE A CA 1
ATOM 944 C C . PHE A 1 119 ? -3.687 6.754 -14.282 1.00 91.75 119 PHE A C 1
ATOM 946 O O . PHE A 1 119 ? -4.465 7.604 -13.834 1.00 91.75 119 PHE A O 1
ATOM 953 N N . TYR A 1 120 ? -3.607 6.484 -15.587 1.00 91.56 120 TYR A N 1
ATOM 954 C CA . TYR A 1 120 ? -4.423 7.152 -16.598 1.00 91.56 120 TYR A CA 1
ATOM 955 C C . TYR A 1 120 ? -5.904 6.820 -16.437 1.00 91.56 120 TYR A C 1
ATOM 957 O O . TYR A 1 120 ? -6.717 7.736 -16.479 1.00 91.56 120 TYR A O 1
ATOM 965 N N . LEU A 1 121 ? -6.271 5.568 -16.150 1.00 89.69 121 LEU A N 1
ATOM 966 C CA . LEU A 1 121 ? -7.659 5.186 -15.864 1.00 89.69 121 LEU A CA 1
ATOM 967 C C . LEU A 1 121 ? -8.201 5.898 -14.620 1.00 89.69 121 LEU A C 1
ATOM 969 O O . LEU A 1 121 ? -9.344 6.354 -14.613 1.00 89.69 121 LEU A O 1
ATOM 973 N N . ARG A 1 122 ? -7.381 6.071 -13.576 1.00 88.88 122 ARG A N 1
ATOM 974 C CA . ARG A 1 122 ? -7.766 6.846 -12.388 1.00 88.88 122 ARG A CA 1
ATOM 975 C C . ARG A 1 122 ? -8.011 8.315 -12.728 1.00 88.88 122 ARG A C 1
ATOM 977 O O . ARG A 1 122 ? -8.989 8.887 -12.250 1.00 88.88 122 ARG A O 1
ATOM 984 N N . LYS A 1 123 ? -7.142 8.925 -13.537 1.00 86.06 123 LYS A N 1
ATOM 985 C CA . LYS A 1 123 ? -7.315 10.302 -14.024 1.00 86.06 123 LYS A CA 1
ATOM 986 C C . LYS A 1 123 ? -8.548 10.432 -14.914 1.00 86.06 123 LYS A C 1
ATOM 988 O O . LYS A 1 123 ? -9.312 11.373 -14.737 1.00 86.06 123 LYS A O 1
ATOM 993 N N . PHE A 1 124 ? -8.761 9.472 -15.805 1.00 85.88 124 PHE A N 1
ATOM 994 C CA . PHE A 1 124 ? -9.876 9.430 -16.742 1.00 85.88 124 PHE A CA 1
ATOM 995 C C . PHE A 1 124 ? -11.224 9.279 -16.028 1.00 85.88 124 PHE A C 1
ATOM 997 O O . PHE A 1 124 ? -12.164 9.998 -16.353 1.00 85.88 124 PHE A O 1
ATOM 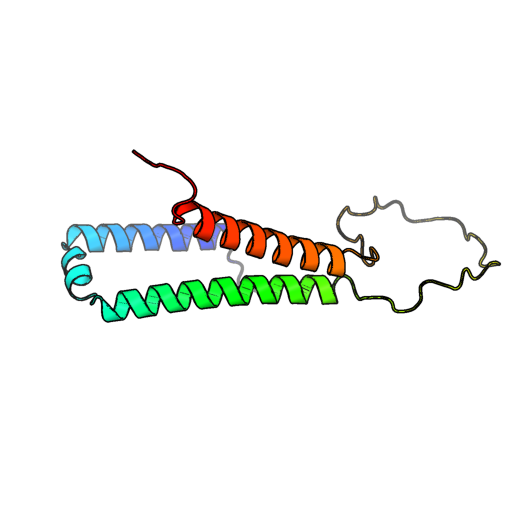1004 N N . LYS A 1 125 ? -11.306 8.457 -14.974 1.00 81.81 125 LYS A N 1
ATOM 1005 C CA . LYS A 1 125 ? -12.511 8.339 -14.134 1.00 81.81 125 LYS A CA 1
ATOM 1006 C C . LYS A 1 125 ? -12.939 9.668 -13.502 1.00 81.81 125 LYS A C 1
ATOM 1008 O O . LYS A 1 125 ? -14.125 9.929 -13.372 1.00 81.81 125 LYS A O 1
ATOM 1013 N N . ASN A 1 126 ? -11.978 10.498 -13.105 1.00 79.50 126 ASN A N 1
ATOM 1014 C CA . ASN A 1 126 ? -12.248 11.800 -12.491 1.00 79.50 126 ASN A CA 1
ATOM 1015 C C . ASN A 1 126 ? -12.290 12.940 -13.526 1.00 79.50 126 ASN A C 1
ATOM 1017 O O . ASN A 1 126 ? -12.340 14.109 -13.149 1.00 79.50 126 ASN A O 1
ATOM 1021 N N . SER A 1 127 ? -12.192 12.613 -14.816 1.00 82.38 127 SER A N 1
ATOM 1022 C CA . SER A 1 127 ? -12.195 13.582 -15.906 1.00 82.38 127 SER A CA 1
ATOM 1023 C C . SER A 1 127 ? -13.622 13.799 -16.430 1.00 82.38 127 SER A C 1
ATOM 1025 O O . SER A 1 127 ? -14.447 12.891 -16.341 1.00 82.38 127 SER A O 1
ATOM 1027 N N . PRO A 1 128 ? -13.923 14.967 -17.022 1.00 73.25 128 PRO A N 1
ATOM 1028 C CA . PRO A 1 128 ? -15.269 15.313 -17.495 1.00 73.25 128 PRO A CA 1
ATOM 1029 C C . PRO A 1 128 ? -15.725 14.521 -18.735 1.00 73.25 128 PRO A C 1
ATOM 1031 O O . PRO A 1 128 ? -16.792 14.788 -19.275 1.00 73.25 128 PRO A O 1
ATOM 1034 N N . PHE A 1 129 ? -14.919 13.569 -19.215 1.00 68.88 129 PHE A N 1
ATOM 1035 C CA . PHE A 1 129 ? -15.179 12.818 -20.443 1.00 68.88 129 PHE A CA 1
ATOM 1036 C C . PHE A 1 129 ? -16.296 11.774 -20.308 1.00 68.88 129 PHE A C 1
ATOM 1038 O O . PHE A 1 129 ? -16.855 11.368 -21.325 1.00 68.88 129 PHE A O 1
ATOM 1045 N N . PHE A 1 130 ? -16.664 11.375 -19.087 1.00 64.56 130 PHE A N 1
ATOM 1046 C CA . PHE A 1 130 ? -17.873 10.588 -18.852 1.00 64.56 130 PHE A CA 1
ATOM 1047 C C . PHE A 1 130 ? -18.928 11.434 -18.135 1.00 64.56 130 PHE A C 1
ATOM 1049 O O . PHE A 1 130 ? -18.672 11.890 -17.019 1.00 64.56 130 PHE A O 1
ATOM 1056 N N . PRO A 1 131 ? -20.127 11.618 -18.719 1.00 60.16 131 PRO A N 1
ATOM 1057 C CA . PRO A 1 131 ? -21.262 12.174 -18.001 1.00 60.16 131 PRO A CA 1
ATOM 1058 C C . PRO A 1 131 ? -21.735 11.140 -16.972 1.00 60.16 131 PRO A C 1
ATOM 1060 O O . PRO A 1 131 ? -22.561 10.276 -17.260 1.00 60.16 131 PRO A O 1
ATOM 1063 N N . GLY A 1 132 ? -21.166 11.192 -15.769 1.00 67.31 132 GLY A N 1
ATOM 1064 C CA . GLY A 1 132 ? -21.758 10.560 -14.599 1.00 67.31 132 GLY A CA 1
ATOM 1065 C C . GLY A 1 132 ? -22.988 11.367 -14.207 1.00 67.31 132 GLY A C 1
ATOM 1066 O O . GLY A 1 132 ? -22.861 12.548 -13.887 1.00 67.31 132 GLY A O 1
ATOM 1067 N N . ARG A 1 133 ? -24.172 10.758 -14.290 1.00 51.38 133 ARG A N 1
ATOM 1068 C CA . ARG A 1 133 ? -25.273 11.200 -13.430 1.00 51.38 133 ARG A CA 1
ATOM 1069 C C . ARG A 1 133 ? -24.881 11.012 -11.971 1.00 51.38 133 ARG A C 1
ATOM 1071 O O . 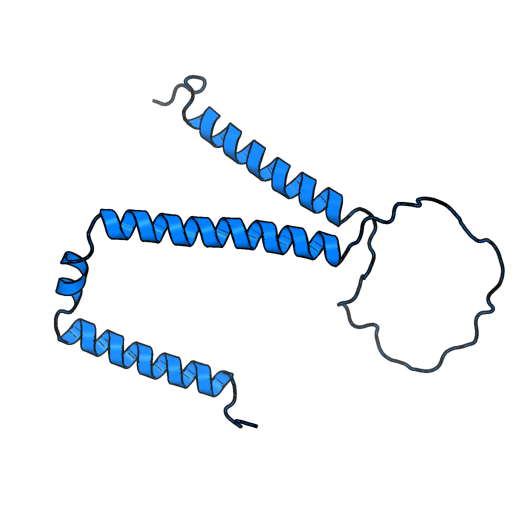ARG A 1 133 ? -24.189 10.005 -11.694 1.00 51.38 133 ARG A O 1
#

Secondary structure (DSSP, 8-state):
-----HHHHHHHHHHHHHHHHHHHHHTTGGGGGGG--HHHHHHHHHHHHHHHHHHHHHHHHHHHHHS---S-------S--------------TT--TT-TTHHHHHHHHHHHHHHHHHHHHHHHTSTTS---

Radius of gyration: 26.75 Å; chains: 1; bounding box: 58×57×64 Å

Foldseek 3Di:
DPPQDPVNVVVVVVVVVVVVVVVCVVVVVVVVVVVCDPVNVVVVVVVVVVVVVVVVVVVLVVVCVQAPADPDPDDPPPDDDDPDDDDDDDDPDPPDPRHDHPPSVVVVCVVVVVVVVVVVVVVVVVDPPDPDD